Protein AF-A0AAW5EJ13-F1 (afdb_monomer_lite)

Secondary structure (DSSP, 8-state):
-TT----TT-PPPEEE-SSS-GGGGHHHHHHHHHHHH-TTTT---GGGEEEEES--HHHHHHHHHTT---EEEE----S--

Sequence (81 aa):
KKQNNIPYERRVNIVYMGMGEPLDNLKNVSKAVKILSQNDGLAISPRRQTISTSGLAKQIKELGEMNLGVLLAISLHAVND

Foldseek 3Di:
DVPPPQPPVRQDAAEQPDDDFCLVVVVVSLVVLVQCCDPVHVVRQLCRYEHEGCCPPVSVVVNVVVVSNHHYHYPDDDPDD

Organism: Campylobacter jejuni (NCBI:txid197)

pLDDT: mean 90.65, std 13.05, range [46.06, 98.5]

InterPro domains:
  IPR007197 Radical SAM [PS51918] (1-81)
  IPR013785 Aldolase-type TIM barrel [G3DSA:3.20.20.70] (1-81)
  IPR040072 Methyltransferase (Class A) [PTHR30544] (12-81)

Structure (mmCIF, N/CA/C/O backbone):
data_AF-A0AAW5EJ13-F1
#
_entry.id   AF-A0AAW5EJ13-F1
#
loop_
_atom_site.group_PDB
_atom_site.id
_atom_site.type_symbol
_atom_site.label_atom_id
_atom_site.label_alt_id
_atom_site.label_comp_id
_atom_site.label_asym_id
_atom_site.label_entity_id
_atom_site.label_seq_id
_atom_site.pdbx_PDB_ins_code
_atom_site.Cartn_x
_atom_site.Cartn_y
_atom_site.Cartn_z
_atom_site.occupancy
_atom_site.B_iso_or_equiv
_atom_site.auth_seq_id
_atom_site.auth_comp_id
_atom_site.auth_asym_id
_atom_site.auth_atom_id
_atom_site.pdbx_PDB_model_num
ATOM 1 N N . LYS A 1 1 ? -13.456 -4.057 15.157 1.00 52.75 1 LYS A N 1
ATOM 2 C CA . LYS A 1 1 ? -14.191 -5.283 14.710 1.00 52.75 1 LYS A CA 1
ATOM 3 C C . LYS A 1 1 ? -15.668 -5.322 15.124 1.00 52.75 1 LYS A C 1
ATOM 5 O O . LYS A 1 1 ? -16.456 -5.761 14.307 1.00 52.75 1 LYS A O 1
ATOM 10 N N . LYS A 1 2 ? -16.063 -4.885 16.335 1.00 46.06 2 LYS A N 1
ATOM 11 C CA . LYS A 1 2 ? -17.455 -4.975 16.843 1.00 46.06 2 LYS A CA 1
ATOM 12 C C . LYS A 1 2 ? -18.508 -4.122 16.097 1.00 46.06 2 LYS A C 1
ATOM 14 O O . LYS A 1 2 ? -19.685 -4.320 16.350 1.00 46.06 2 LYS A O 1
ATOM 19 N N . GLN A 1 3 ? -18.105 -3.203 15.212 1.00 54.75 3 GLN A N 1
ATOM 20 C CA . GLN A 1 3 ? -19.014 -2.276 14.510 1.00 54.75 3 GLN A CA 1
ATOM 21 C C . GLN A 1 3 ? -19.162 -2.519 13.003 1.00 54.75 3 GLN A C 1
ATOM 23 O O . GLN A 1 3 ? -20.040 -1.930 12.383 1.00 54.75 3 GLN A O 1
ATOM 28 N N . ASN A 1 4 ? -18.364 -3.403 12.400 1.00 58.47 4 ASN A N 1
ATOM 29 C CA . ASN A 1 4 ? -18.505 -3.692 10.976 1.00 58.47 4 ASN A CA 1
ATOM 30 C C . ASN A 1 4 ? -19.342 -4.960 10.858 1.00 58.47 4 ASN A C 1
ATOM 32 O O . ASN A 1 4 ? -18.806 -6.052 11.036 1.00 58.47 4 ASN A O 1
ATOM 36 N N . ASN A 1 5 ? -20.646 -4.800 10.594 1.00 65.19 5 ASN A N 1
ATOM 37 C CA . ASN A 1 5 ? -21.651 -5.853 10.346 1.00 65.19 5 ASN A CA 1
ATOM 38 C C . ASN A 1 5 ? -21.343 -6.703 9.090 1.00 65.19 5 ASN A C 1
ATOM 40 O O . ASN A 1 5 ? -22.236 -7.126 8.362 1.00 65.19 5 ASN A O 1
ATOM 44 N N . ILE A 1 6 ? -20.066 -6.921 8.792 1.00 65.06 6 ILE A N 1
ATOM 45 C CA . ILE A 1 6 ? -19.589 -7.745 7.700 1.00 65.06 6 ILE A CA 1
ATOM 46 C C . ILE A 1 6 ? -19.615 -9.188 8.214 1.00 65.06 6 ILE A C 1
ATOM 48 O O . ILE A 1 6 ? -18.903 -9.495 9.177 1.00 65.06 6 ILE A O 1
ATOM 52 N N . PRO A 1 7 ? -20.419 -10.078 7.603 1.00 61.75 7 PRO A N 1
ATOM 53 C CA . PRO A 1 7 ? -20.445 -11.487 7.967 1.00 61.75 7 PRO A CA 1
ATOM 54 C C . PRO A 1 7 ? -19.029 -12.064 7.974 1.00 61.75 7 PRO A C 1
ATOM 56 O O . PRO A 1 7 ? -18.219 -11.729 7.108 1.00 61.75 7 PRO A O 1
ATOM 59 N N . TYR A 1 8 ? -18.733 -12.959 8.919 1.00 56.88 8 TYR A N 1
ATOM 60 C CA . TYR A 1 8 ? -17.422 -13.615 9.028 1.00 56.88 8 TYR A CA 1
ATOM 61 C C . TYR A 1 8 ? -16.965 -14.267 7.706 1.00 56.88 8 TYR A C 1
ATOM 63 O O . TYR A 1 8 ? -15.771 -14.318 7.412 1.00 56.88 8 TYR A O 1
ATOM 71 N N . GLU A 1 9 ? -17.932 -14.696 6.898 1.00 58.50 9 GLU A N 1
ATOM 72 C CA . GLU A 1 9 ? -17.796 -15.344 5.590 1.00 58.50 9 GLU A CA 1
ATOM 73 C C . GLU A 1 9 ? -17.425 -14.360 4.461 1.00 58.50 9 GLU A C 1
ATOM 75 O O . GLU A 1 9 ? -16.876 -14.756 3.438 1.00 58.50 9 GLU A O 1
ATOM 80 N N . ARG A 1 10 ? -17.655 -13.052 4.653 1.00 62.25 10 ARG A N 1
ATOM 81 C CA . ARG A 1 10 ? -17.376 -11.973 3.685 1.00 62.25 10 ARG A CA 1
ATOM 82 C C . ARG A 1 10 ? -16.178 -11.129 4.098 1.00 62.25 10 ARG A C 1
ATOM 84 O O . ARG A 1 10 ? -16.236 -9.903 4.175 1.00 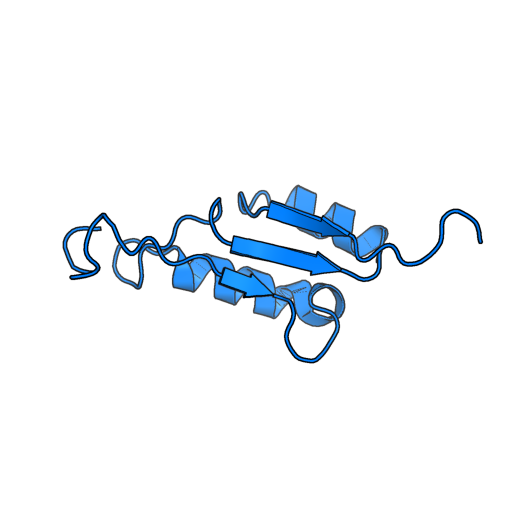62.25 10 ARG A O 1
ATOM 91 N N . ARG A 1 11 ? -15.049 -11.770 4.375 1.00 75.12 11 ARG A N 1
ATOM 92 C CA . ARG A 1 11 ? -13.817 -11.043 4.690 1.00 75.12 11 ARG A CA 1
ATOM 93 C C . ARG A 1 11 ? -13.431 -10.135 3.496 1.00 75.12 11 ARG A C 1
ATOM 95 O O . ARG A 1 11 ? -13.036 -10.634 2.451 1.00 75.12 11 ARG A O 1
ATOM 102 N N . VAL A 1 12 ? -13.395 -8.806 3.663 1.00 88.50 12 VAL A N 1
ATOM 103 C CA . VAL A 1 12 ? -12.997 -7.818 2.615 1.00 88.50 12 VAL A CA 1
ATOM 104 C C . VAL A 1 12 ? -11.476 -7.685 2.437 1.00 88.50 12 VAL A C 1
ATOM 106 O O . VAL A 1 12 ? -10.802 -7.317 3.396 1.00 88.50 12 VAL A O 1
ATOM 109 N N . ASN A 1 13 ? -10.929 -7.979 1.255 1.00 93.88 13 ASN A N 1
ATOM 110 C CA . ASN A 1 13 ? -9.528 -7.674 0.915 1.00 93.88 13 ASN A CA 1
ATOM 111 C C . ASN A 1 13 ? -9.461 -6.372 0.108 1.00 93.88 13 ASN A C 1
ATOM 113 O O . ASN A 1 13 ? -10.373 -6.088 -0.664 1.00 93.88 13 ASN A O 1
ATOM 117 N N . ILE A 1 14 ? -8.378 -5.614 0.268 1.00 96.38 14 ILE A N 1
ATOM 118 C CA . ILE A 1 14 ? -8.106 -4.402 -0.511 1.00 96.38 14 ILE A CA 1
ATOM 119 C C . ILE A 1 14 ? -6.868 -4.654 -1.361 1.00 96.38 14 ILE A C 1
ATOM 121 O O . ILE A 1 14 ? -5.860 -5.151 -0.862 1.00 96.38 14 ILE A O 1
ATOM 125 N N . VAL A 1 15 ? -6.938 -4.315 -2.642 1.00 97.75 15 VAL A N 1
ATOM 126 C CA . VAL A 1 15 ? -5.819 -4.467 -3.570 1.00 97.75 15 VAL A CA 1
ATOM 127 C C . VAL A 1 15 ? -5.632 -3.145 -4.308 1.00 97.75 15 VAL A C 1
ATOM 129 O O . VAL A 1 15 ? -6.557 -2.658 -4.956 1.00 97.75 15 VAL A O 1
ATOM 132 N N . TYR A 1 16 ? -4.447 -2.547 -4.189 1.00 97.94 16 TYR A N 1
ATOM 133 C CA . TYR A 1 16 ? -4.083 -1.308 -4.877 1.00 97.94 16 TYR A CA 1
ATOM 134 C C . TYR A 1 16 ? -3.585 -1.647 -6.293 1.00 97.94 16 TYR A C 1
ATOM 136 O O . TYR A 1 16 ? -2.385 -1.708 -6.536 1.00 97.94 16 TY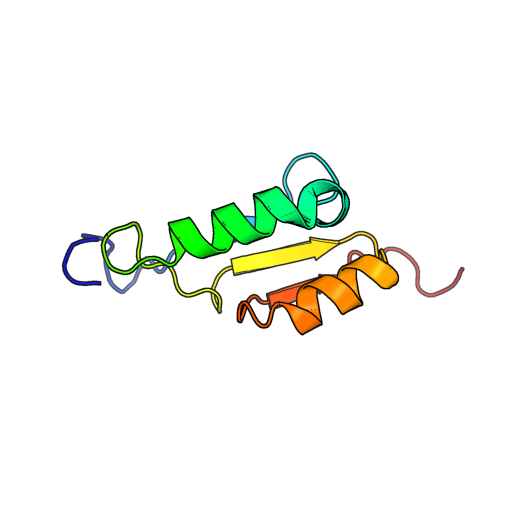R A O 1
ATOM 144 N N . MET A 1 17 ? -4.533 -1.930 -7.194 1.00 96.75 17 MET A N 1
ATOM 145 C CA . MET A 1 17 ? -4.327 -2.281 -8.617 1.00 96.75 17 MET A CA 1
ATOM 146 C C . MET A 1 17 ? -5.261 -1.485 -9.550 1.00 96.75 17 MET A C 1
ATOM 148 O O . MET A 1 17 ? -5.626 -1.939 -10.630 1.00 96.75 17 MET A O 1
ATOM 152 N N . GLY A 1 18 ? -5.727 -0.321 -9.089 1.00 95.06 18 GLY A N 1
ATOM 153 C CA . GLY A 1 18 ? -6.551 0.580 -9.890 1.00 95.06 18 GLY A CA 1
ATOM 154 C C . GLY A 1 18 ? -5.711 1.391 -10.878 1.00 95.06 18 GLY A C 1
ATOM 155 O O . GLY A 1 18 ? -4.748 0.907 -11.461 1.00 95.06 18 GLY A O 1
ATOM 156 N N . MET A 1 19 ? -6.069 2.659 -11.051 1.00 96.94 19 MET A N 1
ATOM 157 C CA . MET A 1 19 ? -5.293 3.577 -11.883 1.00 96.94 19 MET A CA 1
ATOM 158 C C . MET A 1 19 ? -4.042 4.083 -11.154 1.00 96.94 19 MET A C 1
ATOM 160 O O . MET A 1 19 ? -4.122 4.490 -9.994 1.00 96.94 19 MET A O 1
ATOM 164 N N . GLY A 1 20 ? -2.930 4.153 -11.889 1.00 96.44 20 GLY A N 1
ATOM 165 C CA . GLY A 1 20 ? -1.662 4.722 -11.430 1.00 96.44 20 GLY A CA 1
ATOM 166 C C . GLY A 1 20 ? -0.768 3.741 -10.669 1.00 96.44 20 GLY A C 1
ATOM 167 O O . GLY A 1 20 ? -1.194 2.660 -10.271 1.00 96.44 20 GLY A O 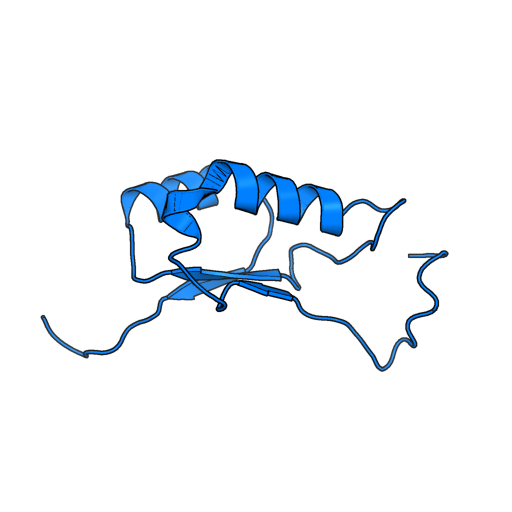1
ATOM 168 N N . GLU A 1 21 ? 0.487 4.143 -10.472 1.00 97.88 21 GLU A N 1
ATOM 169 C CA . GLU A 1 21 ? 1.485 3.403 -9.696 1.00 97.88 21 GLU A CA 1
ATOM 170 C C . GLU A 1 21 ? 1.382 3.797 -8.208 1.00 97.88 21 GLU A C 1
ATOM 172 O O . GLU A 1 21 ? 1.633 4.956 -7.860 1.00 97.88 21 GLU A O 1
ATOM 177 N N . PRO A 1 22 ? 1.010 2.876 -7.296 1.00 98.12 22 PRO A N 1
ATOM 178 C CA . PRO A 1 22 ? 0.825 3.202 -5.882 1.00 98.12 22 PRO A CA 1
ATOM 179 C C . PRO A 1 22 ? 2.068 3.787 -5.205 1.00 98.12 22 PRO A C 1
ATOM 181 O O . PRO A 1 22 ? 1.935 4.640 -4.322 1.00 98.12 22 PRO A O 1
ATOM 184 N N . LEU A 1 23 ? 3.267 3.349 -5.602 1.00 98.00 23 LEU A N 1
ATOM 185 C CA . LEU A 1 23 ? 4.512 3.800 -4.981 1.00 98.00 23 LEU A CA 1
ATOM 186 C C . LEU A 1 23 ? 4.910 5.234 -5.361 1.00 98.00 23 LEU A C 1
ATOM 188 O O . LEU A 1 23 ? 5.555 5.896 -4.549 1.00 98.00 23 LEU A O 1
ATOM 192 N N . ASP A 1 24 ? 4.439 5.770 -6.490 1.00 97.94 24 ASP A N 1
ATOM 193 C CA . ASP A 1 24 ? 4.589 7.202 -6.807 1.00 97.94 24 ASP A CA 1
ATOM 194 C C . ASP A 1 24 ? 3.770 8.094 -5.858 1.00 97.94 24 ASP A C 1
ATOM 196 O O . ASP A 1 24 ? 4.029 9.288 -5.714 1.00 97.94 24 ASP A O 1
ATOM 200 N N . ASN A 1 25 ? 2.793 7.508 -5.156 1.00 97.69 25 ASN A N 1
ATOM 201 C CA . ASN A 1 25 ? 1.919 8.189 -4.208 1.00 97.69 25 ASN A CA 1
ATOM 202 C C . ASN A 1 25 ? 2.011 7.604 -2.784 1.00 97.69 25 ASN A C 1
ATOM 204 O O . ASN A 1 25 ? 1.027 7.580 -2.031 1.00 97.69 25 ASN A O 1
ATOM 208 N N . LEU A 1 26 ? 3.203 7.141 -2.393 1.00 97.25 26 LEU A N 1
ATOM 209 C CA . LEU A 1 26 ? 3.436 6.379 -1.161 1.00 97.25 26 LEU A CA 1
ATOM 210 C C . LEU A 1 26 ? 2.895 7.065 0.106 1.00 97.25 26 LEU A C 1
ATOM 212 O O . LEU A 1 26 ? 2.292 6.419 0.969 1.00 97.25 26 LEU A O 1
ATOM 216 N N . LYS A 1 27 ? 3.024 8.393 0.212 1.00 98.00 27 LYS A N 1
ATOM 217 C CA . LYS A 1 27 ? 2.500 9.166 1.352 1.00 98.00 27 LYS A CA 1
ATOM 218 C C . LYS A 1 27 ? 0.983 9.026 1.510 1.00 98.00 27 LYS A C 1
ATOM 220 O O . LYS A 1 27 ? 0.492 8.835 2.622 1.00 98.00 27 LYS A O 1
ATOM 225 N N . ASN A 1 28 ? 0.225 9.130 0.421 1.00 98.38 28 ASN A N 1
ATOM 226 C CA . ASN A 1 28 ? -1.233 9.057 0.501 1.00 98.38 28 ASN A CA 1
ATOM 227 C C . ASN A 1 28 ? -1.719 7.607 0.576 1.00 98.38 28 ASN A C 1
ATOM 229 O O . ASN A 1 28 ? -2.656 7.330 1.323 1.00 98.38 28 ASN A O 1
ATOM 233 N N . VAL A 1 29 ? -1.046 6.675 -0.107 1.00 98.12 29 VAL A N 1
ATOM 234 C CA . VAL A 1 29 ? -1.341 5.237 -0.005 1.00 98.12 29 VAL A CA 1
ATOM 235 C C . VAL A 1 29 ? -1.134 4.747 1.428 1.00 98.12 29 VAL A C 1
ATOM 237 O O . VAL A 1 29 ? -2.041 4.159 2.012 1.00 98.12 29 VAL A O 1
ATOM 240 N N . SER A 1 30 ? -0.000 5.069 2.053 1.00 97.88 30 SER A N 1
ATOM 241 C CA . SER A 1 30 ? 0.272 4.695 3.449 1.00 97.88 30 SER A CA 1
ATOM 242 C C . SER A 1 30 ? -0.721 5.321 4.436 1.00 97.88 30 SER A C 1
ATOM 244 O O . SER A 1 30 ? -1.146 4.663 5.389 1.00 97.88 30 SER A O 1
ATOM 246 N N . LYS A 1 31 ? -1.151 6.569 4.202 1.00 98.06 31 LYS A N 1
ATOM 247 C CA . LYS A 1 31 ? -2.221 7.205 4.984 1.00 98.06 31 LYS A CA 1
ATOM 248 C C . LYS A 1 31 ? -3.546 6.454 4.833 1.00 98.06 31 LYS A C 1
ATOM 250 O O . LYS A 1 31 ? -4.203 6.196 5.841 1.00 98.06 31 LYS A O 1
ATOM 255 N N . ALA A 1 32 ? -3.921 6.075 3.612 1.00 97.75 32 ALA A N 1
ATOM 256 C CA . ALA A 1 32 ? -5.136 5.308 3.353 1.00 97.75 32 ALA A CA 1
ATOM 257 C C . ALA A 1 32 ? -5.099 3.950 4.067 1.00 97.75 32 ALA A C 1
ATOM 259 O O . ALA A 1 32 ? -6.045 3.622 4.780 1.00 97.75 32 ALA A O 1
ATOM 260 N N . VAL A 1 33 ? -3.984 3.214 3.969 1.00 97.75 33 VAL A N 1
ATOM 261 C CA . VAL A 1 33 ? -3.781 1.942 4.685 1.00 97.75 33 VAL A CA 1
ATOM 262 C C . VAL A 1 33 ? -4.047 2.110 6.179 1.00 97.75 33 VAL A C 1
ATOM 264 O O . VAL A 1 33 ? -4.795 1.325 6.767 1.00 97.75 33 VAL A O 1
ATOM 267 N N . LYS A 1 34 ? -3.473 3.150 6.800 1.00 96.69 34 LYS A N 1
ATOM 268 C CA . LYS A 1 34 ? -3.645 3.427 8.233 1.00 96.69 34 LYS A CA 1
ATOM 269 C C . LYS A 1 34 ? -5.106 3.697 8.586 1.00 96.69 34 LYS A C 1
ATOM 271 O O . LYS A 1 34 ? -5.605 3.049 9.498 1.00 96.69 34 LYS A O 1
ATOM 276 N N . ILE A 1 35 ? -5.789 4.574 7.844 1.00 96.06 35 ILE A N 1
ATOM 277 C CA . ILE A 1 35 ? -7.205 4.924 8.069 1.00 96.06 35 ILE A CA 1
ATOM 278 C C . ILE A 1 35 ? -8.102 3.685 7.961 1.00 96.06 35 ILE A C 1
ATOM 280 O O . ILE A 1 35 ? -8.900 3.400 8.850 1.00 96.06 35 ILE A O 1
ATOM 284 N N . LEU A 1 36 ? -7.927 2.893 6.902 1.00 94.44 36 LEU A N 1
ATOM 285 C CA . LEU A 1 36 ? -8.723 1.685 6.653 1.00 94.44 36 LEU A CA 1
ATOM 286 C C . LEU A 1 36 ? -8.488 0.598 7.717 1.00 94.44 36 LEU A C 1
ATOM 288 O O . LEU A 1 36 ? -9.354 -0.249 7.952 1.00 94.44 36 LEU A O 1
ATOM 292 N N . SER A 1 37 ? -7.332 0.646 8.383 1.00 93.19 37 SER A N 1
ATOM 293 C CA . SER A 1 37 ? -6.946 -0.279 9.450 1.00 93.19 37 SER A CA 1
ATOM 294 C C . SER A 1 37 ? -7.424 0.136 10.838 1.00 93.19 37 SER A C 1
ATOM 296 O O . SER A 1 37 ? -7.358 -0.686 11.755 1.00 93.19 37 SER A O 1
ATOM 298 N N . GLN A 1 38 ? -7.885 1.377 11.025 1.00 91.00 38 GLN A N 1
ATOM 299 C CA . GLN A 1 38 ? -8.284 1.857 12.345 1.00 91.00 38 GLN A CA 1
ATOM 300 C C . GLN A 1 38 ? -9.462 1.043 12.900 1.00 91.00 38 GLN A C 1
ATOM 302 O O . GLN A 1 38 ? -10.388 0.666 12.177 1.00 91.00 38 GLN A O 1
ATOM 307 N N . ASN A 1 39 ? -9.415 0.745 14.201 1.00 86.06 39 ASN A N 1
ATOM 308 C CA . ASN A 1 39 ? -10.380 -0.141 14.861 1.00 86.06 39 ASN A CA 1
ATOM 309 C C . ASN A 1 39 ? -11.783 0.467 14.999 1.00 86.06 39 ASN A C 1
ATOM 311 O O . ASN A 1 39 ? -12.753 -0.295 15.049 1.00 86.06 39 ASN A O 1
ATOM 315 N N . ASP A 1 40 ? -11.843 1.795 15.087 1.00 84.38 40 ASP A N 1
ATOM 316 C CA . ASP A 1 40 ? -13.020 2.671 15.090 1.00 84.38 40 ASP A CA 1
ATOM 317 C C . ASP A 1 40 ? -13.511 3.022 13.672 1.00 84.38 40 ASP A C 1
ATOM 319 O O . ASP A 1 40 ? -14.593 3.577 13.516 1.00 84.38 40 ASP A O 1
ATOM 323 N N . GLY A 1 41 ? -12.745 2.661 12.638 1.00 81.00 41 GLY A N 1
ATOM 324 C CA . GLY A 1 41 ? -13.149 2.735 11.236 1.00 81.00 41 GLY A CA 1
ATOM 325 C C . GLY A 1 41 ? -13.537 1.368 10.662 1.00 81.00 41 GLY A C 1
ATOM 326 O O . GLY A 1 41 ? -14.194 0.536 11.296 1.00 81.00 41 GLY A O 1
ATOM 327 N N . LEU A 1 42 ? -13.079 1.090 9.437 1.00 87.44 42 LEU A N 1
ATOM 328 C CA . LEU A 1 42 ? -13.379 -0.173 8.748 1.00 87.44 42 LEU A CA 1
ATOM 329 C C . LEU A 1 42 ? -12.662 -1.394 9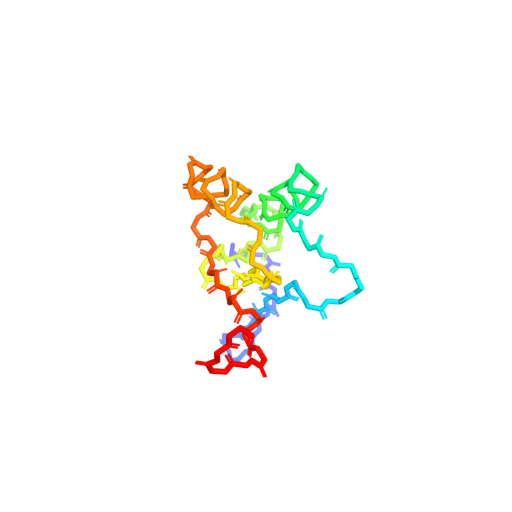.351 1.00 87.44 42 LEU A C 1
ATOM 331 O O . LEU A 1 42 ? -13.037 -2.532 9.050 1.00 87.44 42 LEU A O 1
ATOM 335 N N . ALA A 1 43 ? -11.688 -1.197 10.245 1.00 90.62 43 ALA A N 1
ATOM 336 C CA . ALA A 1 43 ? -10.976 -2.260 10.956 1.00 90.62 43 ALA A CA 1
ATOM 337 C C . ALA A 1 43 ? -10.456 -3.380 10.029 1.00 90.62 43 ALA A C 1
ATOM 339 O O . ALA A 1 43 ? -10.474 -4.567 10.386 1.00 90.62 43 ALA A O 1
ATOM 340 N N . ILE A 1 44 ? -10.015 -3.012 8.821 1.00 91.44 44 ILE A N 1
ATOM 341 C CA . ILE A 1 44 ? -9.484 -3.940 7.823 1.00 91.44 44 ILE A CA 1
ATOM 342 C C . ILE A 1 44 ? -7.997 -4.107 8.094 1.00 91.44 44 ILE A C 1
ATOM 344 O O . ILE A 1 44 ? -7.205 -3.204 7.848 1.00 91.44 44 ILE A O 1
ATOM 348 N N . SER A 1 45 ? -7.613 -5.282 8.595 1.00 93.00 45 SER A N 1
ATOM 349 C CA . SER A 1 45 ? -6.212 -5.583 8.906 1.00 93.00 45 SER A CA 1
ATOM 350 C C . SER A 1 45 ? -5.287 -5.249 7.724 1.00 93.00 45 SER A C 1
ATOM 352 O O . SER A 1 45 ? -5.596 -5.671 6.606 1.00 93.00 45 SER A O 1
ATOM 354 N N . PRO A 1 46 ? -4.132 -4.593 7.958 1.00 95.56 46 PRO A N 1
ATOM 355 C CA . PRO A 1 46 ? -3.129 -4.355 6.920 1.00 95.56 46 PRO A CA 1
ATOM 356 C C . PRO A 1 46 ? -2.712 -5.628 6.180 1.00 95.56 46 PRO A C 1
ATOM 358 O O . PRO A 1 46 ? -2.524 -5.600 4.972 1.00 95.56 46 PRO A O 1
ATOM 361 N N . ARG A 1 47 ? -2.713 -6.784 6.862 1.00 95.44 47 ARG A N 1
ATOM 362 C CA . ARG A 1 47 ? -2.412 -8.104 6.272 1.00 95.44 47 ARG A CA 1
ATOM 363 C C . ARG A 1 47 ? -3.425 -8.568 5.216 1.00 95.44 47 ARG A C 1
ATOM 365 O O . ARG A 1 47 ? -3.285 -9.651 4.662 1.00 95.44 47 ARG A O 1
ATOM 372 N N . ARG A 1 48 ? -4.486 -7.794 4.989 1.00 95.12 48 ARG A N 1
ATOM 373 C CA . ARG A 1 48 ? -5.529 -8.016 3.977 1.00 95.12 48 ARG A CA 1
ATOM 374 C C . ARG A 1 48 ? -5.554 -6.910 2.925 1.00 95.12 48 ARG A C 1
ATOM 376 O O . ARG A 1 48 ? -6.507 -6.814 2.154 1.00 95.12 48 ARG A O 1
ATOM 383 N N . GLN A 1 49 ? -4.531 -6.065 2.931 1.00 97.69 49 GLN A N 1
ATOM 384 C CA . GLN A 1 49 ? -4.321 -4.984 1.990 1.00 97.69 49 GLN A CA 1
ATOM 385 C C . GLN A 1 49 ? -3.038 -5.288 1.208 1.00 97.69 49 GLN A C 1
ATOM 387 O O . GLN A 1 49 ? -2.001 -5.551 1.814 1.00 97.69 49 GLN A O 1
ATOM 392 N N . THR A 1 50 ? -3.117 -5.297 -0.122 1.00 98.50 50 THR A N 1
ATOM 393 C CA . THR A 1 50 ? -1.993 -5.635 -1.011 1.00 98.50 50 THR A CA 1
ATOM 394 C C . THR A 1 50 ? -1.653 -4.450 -1.896 1.00 98.50 50 THR A C 1
ATOM 396 O O . THR A 1 50 ? -2.508 -4.002 -2.660 1.00 98.50 50 THR A O 1
ATOM 399 N N . ILE A 1 51 ? -0.421 -3.951 -1.807 1.00 98.44 51 ILE A N 1
ATOM 400 C CA . ILE A 1 51 ? 0.105 -2.913 -2.698 1.00 98.44 51 ILE A CA 1
ATOM 401 C C . ILE A 1 51 ? 0.783 -3.601 -3.883 1.00 98.44 51 ILE A C 1
ATOM 403 O O . ILE A 1 51 ? 1.719 -4.372 -3.681 1.00 98.44 51 ILE A O 1
ATOM 407 N N . SER A 1 52 ? 0.300 -3.335 -5.100 1.00 98.19 52 SER A N 1
ATOM 408 C CA . SER A 1 52 ? 0.966 -3.758 -6.335 1.00 98.19 52 SER A CA 1
ATOM 409 C C . SER A 1 52 ? 1.897 -2.659 -6.823 1.00 98.19 52 SER A C 1
ATOM 411 O O . SER A 1 52 ? 1.567 -1.486 -6.682 1.00 98.19 52 SER A O 1
ATOM 413 N N . THR A 1 53 ? 3.033 -3.022 -7.410 1.00 98.06 53 THR A N 1
ATOM 414 C CA . THR A 1 53 ? 3.972 -2.058 -7.995 1.00 98.06 53 THR A CA 1
ATOM 415 C C . THR A 1 53 ? 4.636 -2.613 -9.246 1.00 98.06 53 THR A C 1
ATOM 417 O O . THR A 1 53 ? 4.909 -3.809 -9.329 1.00 98.06 53 THR A O 1
ATOM 420 N N . SER A 1 54 ? 4.945 -1.733 -10.194 1.00 96.44 54 SER A N 1
ATOM 421 C CA . SER A 1 54 ? 5.782 -2.002 -11.370 1.00 96.44 54 SER A CA 1
ATOM 422 C C . SER A 1 54 ? 7.265 -2.238 -11.045 1.00 96.44 54 SER A C 1
ATOM 424 O O . SER A 1 54 ? 8.013 -2.654 -11.923 1.00 96.44 54 SER A O 1
ATOM 426 N N . GLY A 1 55 ? 7.700 -2.029 -9.794 1.00 95.69 55 GLY A N 1
ATOM 427 C CA . GLY A 1 55 ? 9.052 -2.395 -9.346 1.00 95.69 55 GLY A CA 1
ATOM 428 C C . GLY A 1 55 ? 9.957 -1.219 -8.971 1.00 95.69 55 GLY A C 1
ATOM 429 O O . GLY A 1 55 ? 11.168 -1.283 -9.175 1.00 95.69 55 GLY A O 1
ATOM 430 N N . LEU A 1 56 ? 9.409 -0.142 -8.396 1.00 95.38 56 LEU A N 1
ATOM 431 C CA . LEU A 1 56 ? 10.194 1.024 -7.971 1.00 95.38 56 LEU A CA 1
ATOM 432 C C . LEU A 1 56 ? 11.065 0.712 -6.736 1.00 95.38 56 LEU A C 1
ATOM 434 O O . LEU A 1 56 ? 10.658 0.918 -5.593 1.00 95.38 56 LEU A O 1
ATOM 438 N N . ALA A 1 57 ? 12.283 0.209 -6.960 1.00 96.25 57 ALA A N 1
ATOM 439 C CA . ALA A 1 57 ? 13.149 -0.365 -5.921 1.00 96.25 57 ALA A CA 1
ATOM 440 C C . ALA A 1 57 ? 13.384 0.538 -4.692 1.00 96.25 57 ALA A C 1
ATOM 442 O O . ALA A 1 57 ? 13.345 0.056 -3.557 1.00 96.25 57 ALA A O 1
ATOM 443 N N . LYS A 1 58 ? 13.599 1.848 -4.890 1.00 97.00 58 LYS A N 1
ATOM 444 C CA . LYS A 1 58 ? 13.805 2.795 -3.776 1.00 97.00 58 LYS A CA 1
ATOM 445 C C . LYS A 1 58 ? 12.547 2.913 -2.910 1.00 97.00 58 LYS A C 1
ATOM 447 O O . LYS A 1 58 ? 12.634 2.825 -1.690 1.00 97.00 58 LYS A O 1
ATOM 452 N N . GLN A 1 59 ? 11.386 3.039 -3.542 1.00 97.50 59 GLN A N 1
ATOM 453 C CA . GLN A 1 59 ? 10.095 3.169 -2.876 1.00 97.50 59 GLN A CA 1
ATOM 454 C C . GLN A 1 59 ? 9.641 1.853 -2.231 1.00 97.50 59 GLN A C 1
ATOM 456 O O . GLN A 1 59 ? 8.987 1.885 -1.193 1.00 97.50 59 GLN A O 1
ATOM 461 N N . ILE A 1 60 ? 10.016 0.691 -2.783 1.00 98.06 60 ILE A N 1
ATOM 462 C CA . ILE A 1 60 ? 9.787 -0.612 -2.133 1.00 98.06 60 ILE A CA 1
ATOM 463 C C . ILE A 1 60 ? 10.523 -0.663 -0.791 1.00 98.06 60 ILE A C 1
ATOM 465 O O . ILE A 1 60 ? 9.949 -1.087 0.214 1.00 98.06 60 ILE A O 1
ATOM 469 N N . LYS A 1 61 ? 11.780 -0.205 -0.760 1.00 97.94 61 LYS A N 1
ATOM 470 C CA . LYS A 1 61 ? 12.557 -0.130 0.480 1.00 97.94 61 LYS A CA 1
ATOM 471 C C . LYS A 1 61 ? 11.904 0.821 1.485 1.00 97.94 61 LYS A C 1
ATOM 473 O O . LYS A 1 61 ? 11.702 0.428 2.631 1.00 97.94 61 LYS A O 1
ATOM 478 N N . GLU A 1 62 ? 11.513 2.015 1.041 1.00 97.94 62 GLU A N 1
ATOM 479 C CA . GLU A 1 62 ? 10.814 2.996 1.882 1.00 97.94 62 GLU A CA 1
ATOM 480 C C . GLU A 1 62 ? 9.511 2.419 2.464 1.00 97.94 62 GLU A C 1
ATOM 482 O O . GLU A 1 62 ? 9.279 2.497 3.669 1.00 97.94 62 GLU A O 1
ATOM 487 N N . LEU A 1 63 ? 8.691 1.745 1.648 1.00 97.81 63 LEU A N 1
ATOM 488 C CA . LEU A 1 63 ? 7.480 1.059 2.108 1.00 97.81 63 LEU A CA 1
ATOM 489 C C . LEU A 1 63 ? 7.789 -0.007 3.175 1.00 97.81 63 LEU A C 1
ATOM 491 O O . LEU A 1 63 ? 7.043 -0.134 4.150 1.00 97.81 63 LEU A O 1
ATOM 495 N N . GLY A 1 64 ? 8.873 -0.768 3.001 1.00 97.12 64 GLY A N 1
ATOM 496 C CA . GLY A 1 64 ? 9.330 -1.762 3.974 1.00 97.12 64 GLY A CA 1
ATOM 497 C C . GLY A 1 64 ? 9.704 -1.138 5.321 1.00 97.12 64 GLY A C 1
ATOM 498 O O . GLY A 1 64 ? 9.292 -1.638 6.368 1.00 97.12 64 GLY A O 1
ATOM 499 N N . GLU A 1 65 ? 10.408 -0.006 5.301 1.00 97.94 65 GLU A N 1
ATOM 500 C CA . GLU A 1 65 ? 10.809 0.744 6.499 1.00 97.94 65 GLU A CA 1
ATOM 501 C C . GLU A 1 65 ? 9.605 1.321 7.266 1.00 97.94 65 GLU A C 1
ATOM 503 O O . GLU A 1 65 ? 9.641 1.429 8.492 1.00 97.94 65 GLU A O 1
ATOM 508 N N . MET A 1 66 ? 8.492 1.618 6.582 1.00 96.88 66 MET A N 1
ATOM 509 C CA . MET A 1 66 ? 7.255 2.085 7.225 1.00 96.88 66 MET A CA 1
ATOM 510 C C . MET A 1 66 ? 6.556 1.022 8.091 1.00 96.88 66 MET A C 1
ATOM 512 O O . MET A 1 66 ? 5.670 1.378 8.874 1.00 96.88 66 MET A O 1
ATOM 516 N N . ASN A 1 67 ? 6.898 -0.264 7.933 1.00 95.81 67 ASN A N 1
ATOM 517 C CA . ASN A 1 67 ? 6.379 -1.395 8.713 1.00 95.81 67 ASN A CA 1
ATOM 518 C C . ASN A 1 67 ? 4.837 -1.416 8.865 1.00 95.81 67 ASN A C 1
ATOM 520 O O . ASN A 1 67 ? 4.291 -1.659 9.942 1.00 95.81 67 ASN A O 1
ATOM 524 N N . LEU A 1 68 ? 4.109 -1.143 7.774 1.00 96.50 68 LEU A N 1
ATOM 525 C CA . LEU A 1 68 ? 2.639 -1.055 7.787 1.00 96.50 68 LEU A CA 1
ATOM 526 C C . LEU A 1 68 ? 1.942 -2.417 7.952 1.00 96.50 68 LEU A C 1
ATOM 528 O O . LEU A 1 68 ? 0.762 -2.463 8.290 1.00 96.50 68 LEU A O 1
ATOM 532 N N . GLY A 1 69 ? 2.642 -3.525 7.686 1.00 96.44 69 GLY A N 1
ATOM 533 C CA . GLY A 1 69 ? 2.078 -4.879 7.713 1.00 96.44 69 GLY A CA 1
ATOM 534 C C . GLY A 1 69 ? 1.205 -5.234 6.501 1.00 96.44 69 GLY A C 1
ATOM 535 O O . GLY A 1 69 ? 0.422 -6.182 6.585 1.00 96.44 69 GLY A O 1
ATOM 536 N N . VAL A 1 70 ? 1.318 -4.466 5.412 1.00 98.19 70 VAL A N 1
ATOM 537 C CA . VAL A 1 70 ? 0.677 -4.742 4.114 1.00 98.19 70 VAL A CA 1
ATOM 538 C C . VAL A 1 70 ? 1.387 -5.861 3.360 1.00 98.19 70 VAL A C 1
ATOM 540 O O . VAL A 1 70 ? 2.552 -6.157 3.621 1.00 98.19 70 VAL A O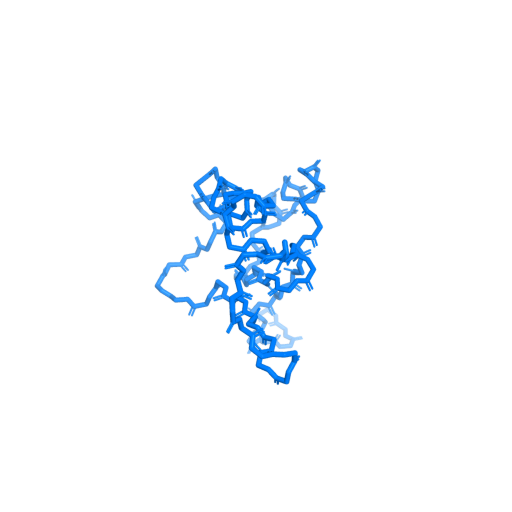 1
ATOM 543 N N . LEU A 1 71 ? 0.684 -6.472 2.411 1.00 98.44 71 LEU A N 1
ATOM 544 C CA . LEU A 1 71 ? 1.277 -7.39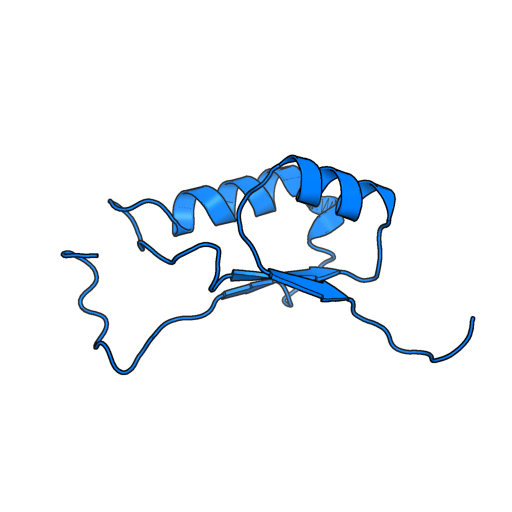2 1.444 1.00 98.44 71 LEU A CA 1
ATOM 545 C C . LEU A 1 71 ? 1.833 -6.606 0.249 1.00 98.44 71 LEU A C 1
ATOM 547 O O . LEU A 1 71 ? 1.263 -5.587 -0.146 1.00 98.44 71 LEU A O 1
ATOM 551 N N . LEU A 1 72 ? 2.927 -7.096 -0.332 1.00 98.00 72 LEU A N 1
ATOM 552 C CA . LEU A 1 72 ? 3.541 -6.545 -1.539 1.00 98.00 72 LEU A CA 1
ATOM 553 C C . LEU A 1 72 ? 3.326 -7.513 -2.706 1.00 98.00 72 LEU A C 1
ATOM 555 O O . LEU A 1 72 ? 3.606 -8.704 -2.576 1.00 98.00 72 LEU A O 1
ATOM 559 N N . ALA A 1 73 ? 2.860 -6.994 -3.839 1.00 98.19 73 ALA A N 1
ATOM 560 C CA . ALA A 1 73 ? 2.820 -7.690 -5.118 1.00 98.19 73 ALA A CA 1
ATOM 561 C C . ALA A 1 73 ? 3.709 -6.949 -6.127 1.00 98.19 73 ALA A C 1
ATOM 563 O O . ALA A 1 73 ? 3.679 -5.721 -6.203 1.00 98.19 73 ALA A O 1
ATOM 564 N N . ILE A 1 74 ? 4.498 -7.697 -6.896 1.00 97.00 74 ILE A N 1
ATOM 565 C CA . ILE A 1 74 ? 5.356 -7.148 -7.951 1.00 97.00 74 ILE A CA 1
ATOM 566 C C . ILE A 1 74 ? 4.726 -7.501 -9.297 1.00 97.00 74 ILE A C 1
ATOM 568 O O . ILE A 1 74 ? 4.520 -8.678 -9.597 1.00 97.00 74 ILE A O 1
ATOM 572 N N . SER A 1 75 ? 4.423 -6.484 -10.099 1.00 96.25 75 SER A N 1
ATOM 573 C CA . SER A 1 75 ? 3.913 -6.626 -11.462 1.00 96.25 75 SER A CA 1
ATOM 574 C C . SER A 1 75 ? 5.068 -6.949 -12.412 1.00 96.25 75 SER A C 1
ATOM 576 O O . SER A 1 75 ? 5.603 -6.067 -13.077 1.00 96.25 75 SER A O 1
ATOM 578 N N . LEU A 1 76 ? 5.477 -8.217 -12.447 1.00 96.06 76 LEU A N 1
ATOM 579 C CA . LEU A 1 76 ? 6.491 -8.706 -13.378 1.00 96.06 76 LEU A CA 1
ATOM 580 C C . LEU A 1 76 ? 5.821 -9.242 -14.652 1.00 96.06 76 LEU A C 1
ATOM 582 O O . LEU A 1 76 ? 4.949 -10.109 -14.582 1.00 96.06 76 LEU A O 1
ATOM 586 N N . HIS A 1 77 ? 6.231 -8.730 -15.812 1.00 94.31 77 HIS A N 1
ATOM 587 C CA . HIS A 1 77 ? 5.652 -9.094 -17.115 1.00 94.31 77 HIS A CA 1
ATOM 588 C C . HIS A 1 77 ? 6.639 -9.766 -18.074 1.00 94.31 77 HIS A C 1
ATOM 590 O O . HIS A 1 77 ? 6.234 -10.221 -19.141 1.00 94.31 77 HIS A O 1
ATOM 596 N N . ALA A 1 78 ? 7.908 -9.870 -17.685 1.00 95.88 78 ALA A N 1
ATOM 597 C CA . ALA A 1 78 ? 8.955 -10.512 -18.462 1.00 95.88 78 ALA A CA 1
ATOM 598 C C . ALA A 1 78 ? 9.829 -11.387 -17.554 1.00 95.88 78 ALA A C 1
ATOM 600 O O . ALA A 1 78 ? 9.910 -11.164 -16.346 1.00 95.88 78 ALA A O 1
ATOM 601 N N . VAL A 1 79 ? 10.454 -12.408 -18.140 1.00 95.31 79 VAL A N 1
ATOM 602 C CA . VAL A 1 79 ? 11.404 -13.302 -17.448 1.00 95.31 79 VAL A CA 1
ATOM 603 C C . VAL A 1 79 ? 12.866 -12.885 -17.664 1.00 95.31 79 VAL A C 1
ATOM 605 O O . VAL A 1 79 ? 13.772 -13.513 -17.124 1.00 95.31 79 VAL A O 1
ATOM 608 N N . ASN A 1 80 ? 13.081 -11.846 -18.470 1.00 91.69 80 ASN A N 1
ATOM 609 C CA . ASN A 1 80 ? 14.344 -11.207 -18.822 1.00 91.69 80 ASN A CA 1
ATOM 610 C C . ASN A 1 80 ? 14.100 -9.705 -19.069 1.00 91.69 80 ASN A C 1
ATOM 612 O O . ASN A 1 80 ? 12.943 -9.278 -19.101 1.00 91.69 80 ASN A O 1
ATOM 616 N N . ASP A 1 81 ? 15.186 -8.938 -19.185 1.00 81.38 81 ASP A N 1
ATOM 617 C CA . ASP A 1 81 ? 15.145 -7.507 -19.526 1.00 81.38 81 ASP A CA 1
ATOM 618 C C . ASP A 1 81 ? 14.685 -7.261 -20.974 1.00 81.38 81 ASP A C 1
ATOM 620 O O . ASP A 1 81 ? 15.063 -8.063 -21.865 1.00 81.38 81 ASP A O 1
#

Radius of gyration: 14.14 Å; chains: 1; bounding box: 37×24×36 Å